Protein AF-A0A923K6M7-F1 (afdb_monomer)

Structure (mmCIF, N/CA/C/O backbone):
data_AF-A0A923K6M7-F1
#
_entry.id   AF-A0A923K6M7-F1
#
loop_
_atom_site.group_PDB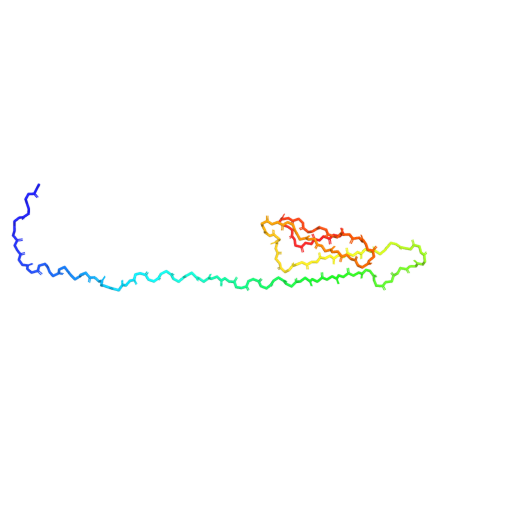
_atom_site.id
_atom_site.type_symbol
_atom_site.label_atom_id
_atom_site.label_alt_id
_atom_site.label_comp_id
_atom_site.label_asym_id
_atom_site.label_entity_id
_atom_site.label_seq_id
_atom_site.pdbx_PDB_ins_code
_atom_site.Cartn_x
_atom_site.Cartn_y
_atom_site.Cartn_z
_atom_site.occupancy
_atom_site.B_iso_or_equiv
_atom_site.auth_seq_id
_atom_site.auth_comp_id
_atom_site.auth_asym_id
_atom_site.auth_atom_id
_atom_site.pdbx_PDB_model_num
ATOM 1 N N . THR A 1 1 ? 31.348 -2.559 -56.572 1.00 44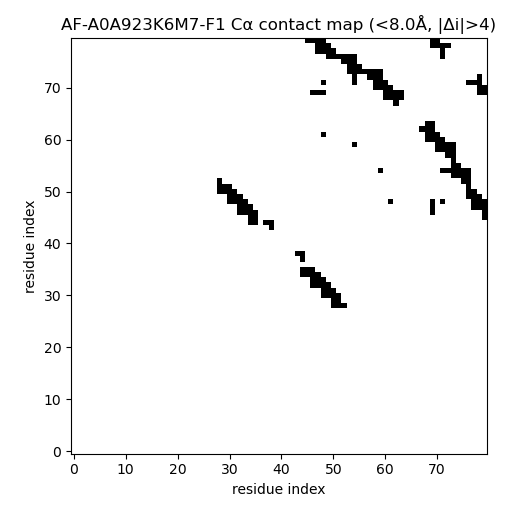.41 1 THR A N 1
ATOM 2 C CA . THR A 1 1 ? 32.768 -2.264 -56.308 1.00 44.41 1 THR A CA 1
ATOM 3 C C . THR A 1 1 ? 33.483 -3.578 -56.072 1.00 44.41 1 THR A C 1
ATOM 5 O O . THR A 1 1 ? 33.308 -4.181 -55.024 1.00 44.41 1 THR A O 1
ATOM 8 N N . ASN A 1 2 ? 34.214 -4.072 -57.077 1.00 52.56 2 ASN A N 1
ATOM 9 C CA . ASN A 1 2 ? 35.198 -5.135 -56.861 1.00 52.56 2 ASN A CA 1
ATOM 10 C C . ASN A 1 2 ? 36.250 -4.607 -55.879 1.00 52.56 2 ASN A C 1
ATOM 12 O O . ASN A 1 2 ? 36.765 -3.511 -56.093 1.00 52.56 2 ASN A O 1
ATOM 16 N N . ALA A 1 3 ? 36.574 -5.378 -54.844 1.00 54.69 3 ALA A N 1
ATOM 17 C CA . ALA A 1 3 ? 37.800 -5.193 -54.082 1.00 54.69 3 ALA A CA 1
ATOM 18 C C . ALA A 1 3 ? 38.781 -6.277 -54.544 1.00 54.69 3 ALA A C 1
ATOM 20 O O . ALA A 1 3 ? 38.518 -7.466 -54.389 1.00 54.69 3 ALA A O 1
ATOM 21 N N . SER A 1 4 ? 39.874 -5.865 -55.180 1.00 71.75 4 SER A N 1
ATOM 22 C CA . SER A 1 4 ? 41.004 -6.727 -55.522 1.00 71.75 4 SER A CA 1
ATOM 23 C C . SER A 1 4 ? 42.237 -6.167 -54.831 1.00 71.75 4 SER A C 1
ATOM 25 O O . SER A 1 4 ? 42.589 -5.016 -55.081 1.00 71.75 4 SER A O 1
ATOM 27 N N . GLY A 1 5 ? 42.912 -6.997 -54.035 1.00 58.28 5 GLY A N 1
ATOM 28 C CA . GLY A 1 5 ? 44.277 -6.755 -53.571 1.00 58.28 5 GLY A CA 1
ATOM 29 C C . GLY A 1 5 ? 44.504 -7.024 -52.083 1.00 58.28 5 GLY A C 1
ATOM 30 O O . GLY A 1 5 ? 43.718 -6.590 -51.253 1.00 58.28 5 GLY A O 1
ATOM 31 N N . GLY A 1 6 ? 45.646 -7.658 -51.791 1.00 64.31 6 GLY A N 1
ATOM 32 C CA . GLY A 1 6 ? 46.463 -7.328 -50.618 1.00 64.31 6 GLY A CA 1
ATOM 33 C C . GLY A 1 6 ? 46.303 -8.188 -49.357 1.00 64.31 6 GLY A C 1
ATOM 34 O O . GLY A 1 6 ? 45.214 -8.352 -48.836 1.00 64.31 6 GLY A O 1
ATOM 35 N N . ASN A 1 7 ? 47.442 -8.702 -48.873 1.00 52.94 7 ASN A N 1
ATOM 36 C CA . ASN A 1 7 ? 47.809 -8.941 -47.466 1.00 52.94 7 ASN A CA 1
ATOM 37 C C . ASN A 1 7 ? 46.723 -9.370 -46.446 1.00 52.94 7 ASN A C 1
ATOM 39 O O . ASN A 1 7 ? 46.084 -8.537 -45.826 1.00 52.94 7 ASN A O 1
ATOM 43 N N . PHE A 1 8 ? 46.688 -10.677 -46.147 1.00 54.44 8 PHE A N 1
ATOM 44 C CA . PHE A 1 8 ? 46.392 -11.283 -44.829 1.00 54.44 8 PHE A CA 1
ATOM 45 C C . PHE A 1 8 ? 45.310 -10.636 -43.950 1.00 54.44 8 PHE A C 1
ATOM 47 O O . PHE A 1 8 ? 45.533 -10.471 -42.749 1.00 54.44 8 PHE A O 1
ATOM 54 N N . GLU A 1 9 ? 44.137 -10.324 -44.495 1.00 65.19 9 GLU A N 1
ATOM 55 C CA . GLU A 1 9 ? 43.012 -9.875 -43.674 1.00 65.19 9 GLU A CA 1
ATOM 56 C C . GLU A 1 9 ? 42.524 -11.046 -42.801 1.00 65.19 9 GLU A C 1
ATOM 58 O O . GLU A 1 9 ? 41.650 -11.836 -43.164 1.00 65.19 9 GLU A O 1
ATOM 63 N N . SER A 1 10 ? 43.184 -11.217 -41.657 1.00 61.41 10 SER A N 1
ATOM 64 C CA . SER A 1 10 ? 42.811 -12.147 -40.606 1.00 61.41 10 SER A CA 1
ATOM 65 C C . SER A 1 10 ? 41.519 -11.630 -39.992 1.00 61.41 10 SER A C 1
ATOM 67 O O . SER A 1 10 ? 41.527 -10.841 -39.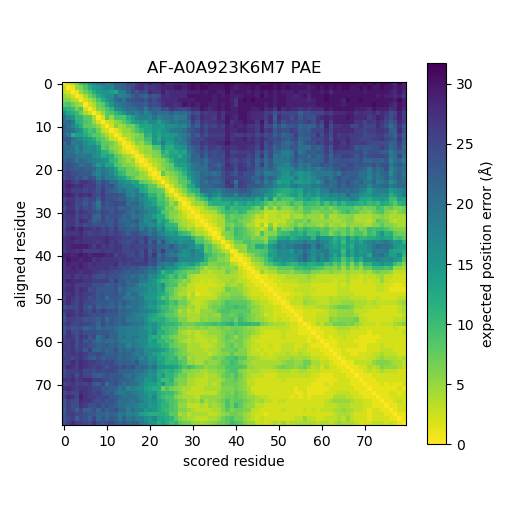047 1.00 61.41 10 SER A O 1
ATOM 69 N N . LEU A 1 11 ? 40.389 -12.049 -40.561 1.00 59.09 11 LEU A N 1
ATOM 70 C CA . LEU A 1 11 ? 39.078 -11.790 -39.990 1.00 59.09 11 LEU A CA 1
ATOM 71 C C . LEU A 1 11 ? 38.901 -12.690 -38.763 1.00 59.09 11 LEU A C 1
ATOM 73 O O . LEU A 1 11 ? 38.308 -13.767 -38.824 1.00 59.09 11 LEU A O 1
ATOM 77 N N . ALA A 1 12 ? 39.469 -12.257 -37.641 1.00 64.25 12 ALA A N 1
ATOM 78 C CA . ALA A 1 12 ? 39.257 -12.885 -36.351 1.00 64.25 12 ALA A CA 1
ATOM 79 C C . ALA A 1 12 ? 37.808 -12.627 -35.915 1.00 64.25 12 ALA A C 1
ATOM 81 O O . ALA A 1 12 ? 37.481 -11.582 -35.354 1.00 64.25 12 ALA A O 1
ATOM 82 N N . ILE A 1 13 ? 36.921 -13.582 -36.195 1.00 63.03 13 ILE A N 1
ATOM 83 C CA . ILE A 1 13 ? 35.571 -13.573 -35.637 1.00 63.03 13 ILE A CA 1
ATOM 84 C C . ILE A 1 13 ? 35.709 -13.910 -34.156 1.00 63.03 13 ILE A C 1
ATOM 86 O O . ILE A 1 13 ? 36.055 -15.032 -33.788 1.00 63.03 13 ILE A O 1
ATOM 90 N N . ASN A 1 14 ? 35.467 -12.919 -33.303 1.00 66.19 14 ASN A N 1
ATOM 91 C CA . ASN A 1 14 ? 35.395 -13.141 -31.872 1.00 66.19 14 ASN A CA 1
ATOM 92 C C . ASN A 1 14 ? 34.207 -14.077 -31.582 1.00 66.19 14 ASN A C 1
ATOM 94 O O . ASN A 1 14 ? 33.052 -13.688 -31.730 1.00 66.19 14 ASN A O 1
ATOM 98 N N . SER A 1 15 ? 34.501 -15.318 -31.196 1.00 64.19 15 SER A N 1
ATOM 99 C CA . SER A 1 15 ? 33.512 -16.350 -30.877 1.00 64.19 15 SER A CA 1
ATOM 100 C C . SER A 1 15 ? 32.974 -16.253 -29.448 1.00 64.19 15 SER A C 1
ATOM 102 O O . SER A 1 15 ? 32.260 -17.156 -29.014 1.00 64.19 15 SER A O 1
ATOM 104 N N . THR A 1 16 ? 33.339 -15.217 -28.685 1.00 70.06 16 THR A N 1
ATOM 105 C CA . THR A 1 16 ? 32.775 -15.007 -27.349 1.00 70.06 16 THR A CA 1
ATOM 106 C C . THR A 1 16 ? 31.331 -14.518 -27.484 1.00 70.06 16 THR A C 1
ATOM 108 O O . THR A 1 16 ? 31.089 -13.474 -28.094 1.00 70.06 16 THR A O 1
ATOM 111 N N . PRO A 1 17 ? 30.342 -15.264 -26.958 1.00 65.19 17 PRO A N 1
ATOM 112 C CA . PRO A 1 17 ? 28.962 -14.807 -26.944 1.00 65.19 17 PRO A CA 1
ATOM 113 C C . PRO A 1 17 ? 28.860 -13.506 -26.148 1.00 65.19 17 PRO A C 1
ATOM 115 O O . PRO A 1 17 ? 29.432 -13.395 -25.063 1.00 65.19 17 PRO A O 1
ATOM 118 N N . ALA A 1 18 ? 28.103 -12.535 -26.656 1.00 65.44 18 ALA A N 1
ATOM 119 C CA . ALA A 1 18 ? 27.718 -11.380 -25.858 1.00 65.44 18 ALA A CA 1
ATOM 120 C C . ALA A 1 18 ? 26.824 -11.869 -24.710 1.00 65.44 18 ALA A C 1
ATOM 122 O O . ALA A 1 18 ? 25.687 -12.287 -24.931 1.00 65.44 18 ALA A O 1
ATOM 123 N N . VAL A 1 19 ? 27.352 -11.867 -23.487 1.00 67.25 19 VAL A N 1
ATOM 124 C CA . VAL A 1 19 ? 26.582 -12.243 -22.303 1.00 67.25 19 VAL A CA 1
ATOM 125 C C . VAL A 1 19 ? 25.820 -11.013 -21.827 1.00 67.25 19 VAL A C 1
ATOM 127 O O . VAL A 1 19 ? 26.389 -10.099 -21.236 1.00 67.25 19 VAL A O 1
ATOM 130 N N . THR A 1 20 ? 24.518 -10.975 -22.089 1.00 62.06 20 THR A N 1
ATOM 131 C CA . THR A 1 20 ? 23.612 -10.021 -21.448 1.00 62.06 20 THR A CA 1
ATOM 132 C C . THR A 1 20 ? 23.164 -10.617 -20.121 1.00 62.06 20 THR A C 1
ATOM 134 O O . THR A 1 20 ? 22.221 -11.407 -20.069 1.00 62.06 20 THR A O 1
ATOM 137 N N . ASN A 1 21 ? 23.861 -10.282 -19.038 1.00 65.75 21 ASN A N 1
ATOM 138 C CA . ASN A 1 21 ? 23.386 -10.603 -17.698 1.00 65.75 21 ASN A CA 1
ATOM 139 C C . ASN A 1 21 ? 22.124 -9.782 -17.414 1.00 65.75 21 ASN A C 1
ATOM 141 O O . ASN A 1 21 ? 22.192 -8.569 -17.239 1.00 65.75 21 ASN A O 1
ATOM 145 N N . VAL A 1 22 ? 20.975 -10.452 -17.364 1.00 66.12 22 VAL A N 1
ATOM 146 C CA . VAL A 1 22 ? 19.746 -9.876 -16.819 1.00 66.12 22 VAL A CA 1
ATOM 147 C C . VAL A 1 22 ? 19.793 -10.100 -15.315 1.00 66.12 22 VAL A C 1
ATOM 149 O O . VAL A 1 22 ? 19.588 -11.212 -14.833 1.00 66.12 22 VAL A O 1
ATOM 152 N N . THR A 1 23 ? 20.150 -9.060 -14.572 1.00 60.88 23 THR A N 1
ATOM 153 C CA . THR A 1 23 ? 20.020 -9.050 -13.117 1.00 60.88 23 THR A CA 1
ATOM 154 C C . THR A 1 23 ? 18.583 -8.690 -12.779 1.00 60.88 23 THR A C 1
ATOM 156 O O . THR A 1 23 ? 18.211 -7.522 -12.866 1.00 60.88 23 THR A O 1
ATOM 159 N N . ASP A 1 24 ? 17.780 -9.689 -12.430 1.00 50.47 24 ASP A N 1
ATOM 160 C CA . ASP A 1 24 ? 16.500 -9.451 -11.771 1.00 50.47 24 ASP A CA 1
ATOM 161 C C . ASP A 1 24 ? 16.782 -9.129 -10.299 1.00 50.47 24 ASP A C 1
ATOM 163 O O . ASP A 1 24 ? 17.456 -9.892 -9.597 1.00 50.47 24 ASP A O 1
ATOM 167 N N . THR A 1 25 ? 16.370 -7.950 -9.848 1.00 62.06 25 THR A N 1
ATOM 168 C CA . THR A 1 25 ? 16.511 -7.553 -8.450 1.00 62.06 25 THR A CA 1
ATOM 169 C C . THR A 1 25 ? 15.379 -8.181 -7.660 1.00 62.06 25 THR A C 1
ATOM 171 O O . THR A 1 25 ? 14.208 -7.948 -7.937 1.00 62.06 25 THR A O 1
ATOM 174 N N . MET A 1 26 ? 15.720 -8.966 -6.641 1.00 61.59 26 MET A N 1
ATOM 175 C CA . MET A 1 26 ? 14.729 -9.474 -5.700 1.00 61.59 26 MET A CA 1
ATOM 176 C C . MET A 1 26 ? 14.214 -8.306 -4.844 1.00 61.59 26 MET A C 1
ATOM 178 O O . MET A 1 26 ? 14.817 -7.961 -3.830 1.00 61.59 26 MET A O 1
ATOM 182 N N . ASP A 1 27 ? 13.121 -7.674 -5.272 1.00 60.81 27 ASP A N 1
ATOM 183 C CA . ASP A 1 27 ? 12.479 -6.581 -4.541 1.00 60.81 27 ASP A CA 1
ATOM 184 C C . ASP A 1 27 ? 11.718 -7.130 -3.329 1.00 60.81 27 ASP A C 1
ATOM 186 O O . ASP A 1 27 ? 10.569 -7.571 -3.405 1.00 60.81 27 ASP A O 1
ATOM 190 N N . THR A 1 28 ? 12.359 -7.110 -2.163 1.00 60.19 28 THR A N 1
ATOM 191 C CA . THR A 1 28 ? 11.688 -7.420 -0.901 1.00 60.19 28 THR A CA 1
ATOM 192 C C . THR A 1 28 ? 10.833 -6.229 -0.473 1.00 60.19 28 THR A C 1
ATOM 194 O O . THR A 1 28 ? 11.333 -5.269 0.114 1.00 60.19 28 THR A O 1
ATOM 197 N N . SER A 1 29 ? 9.531 -6.277 -0.750 1.00 62.31 29 SER A N 1
ATOM 198 C CA . SER A 1 29 ? 8.581 -5.297 -0.215 1.00 62.31 29 SER A CA 1
ATOM 199 C C . SER A 1 29 ? 8.161 -5.685 1.203 1.00 62.31 29 SER A C 1
ATOM 201 O O . SER A 1 29 ? 7.340 -6.577 1.403 1.00 62.31 29 SER A O 1
ATOM 203 N N . THR A 1 30 ? 8.721 -5.011 2.205 1.00 74.25 30 THR A N 1
ATOM 204 C CA . THR A 1 30 ? 8.263 -5.137 3.595 1.00 74.25 30 THR A CA 1
ATOM 205 C C . THR A 1 30 ? 6.996 -4.309 3.786 1.00 74.25 30 THR A C 1
ATOM 207 O O . THR A 1 30 ? 7.001 -3.103 3.530 1.00 74.25 30 THR A O 1
ATOM 210 N N . VAL A 1 31 ? 5.915 -4.947 4.241 1.00 74.19 31 VAL A N 1
ATOM 211 C CA . VAL A 1 31 ? 4.667 -4.270 4.622 1.00 74.19 31 VAL A CA 1
ATOM 212 C C . VAL A 1 31 ? 4.709 -3.981 6.119 1.00 74.19 31 VAL A C 1
ATOM 214 O O . VAL A 1 31 ? 4.883 -4.899 6.918 1.00 74.19 31 VAL A O 1
ATOM 217 N N . ASN A 1 32 ? 4.520 -2.723 6.505 1.00 83.31 32 ASN A N 1
ATOM 218 C CA . ASN A 1 32 ? 4.388 -2.311 7.895 1.00 83.31 32 ASN A CA 1
ATOM 219 C C . ASN A 1 32 ? 2.954 -1.831 8.150 1.00 83.31 32 ASN A C 1
ATOM 221 O O . ASN A 1 32 ? 2.468 -0.931 7.463 1.00 83.31 32 ASN A O 1
ATOM 225 N N . LEU A 1 33 ? 2.278 -2.439 9.126 1.00 84.69 33 LEU A N 1
ATOM 226 C CA . LEU A 1 33 ? 0.919 -2.077 9.527 1.00 84.69 33 LEU A CA 1
ATOM 227 C C . LEU A 1 33 ? 0.960 -1.444 10.914 1.00 84.69 33 LEU A C 1
ATOM 229 O O . LEU A 1 33 ? 1.335 -2.097 11.887 1.00 84.69 33 LEU A O 1
ATOM 233 N N . THR A 1 34 ? 0.557 -0.181 11.006 1.00 81.00 34 THR A N 1
ATOM 234 C CA . THR A 1 34 ? 0.422 0.529 12.279 1.00 81.00 34 THR A CA 1
ATOM 235 C C . THR A 1 34 ? -1.044 0.831 12.561 1.00 81.00 34 THR A C 1
ATOM 237 O O . THR A 1 34 ? -1.849 1.016 11.649 1.00 81.00 34 THR A O 1
ATOM 240 N N . ALA A 1 35 ? -1.398 0.848 13.842 1.00 82.12 35 ALA A N 1
ATOM 241 C CA . ALA A 1 35 ? -2.721 1.225 14.320 1.00 82.12 35 ALA A CA 1
ATOM 242 C C . ALA A 1 35 ? -2.576 2.272 15.424 1.00 82.12 35 ALA A C 1
ATOM 244 O O . ALA A 1 35 ? -1.553 2.314 16.117 1.00 82.12 35 ALA A O 1
ATOM 245 N N . THR A 1 36 ? -3.596 3.107 15.611 1.00 76.81 36 THR A N 1
ATOM 246 C CA . THR A 1 36 ? -3.638 4.015 16.759 1.00 76.81 36 THR A CA 1
ATOM 247 C C . THR A 1 36 ? -3.645 3.208 18.074 1.00 76.81 36 THR A C 1
ATOM 249 O O . THR A 1 36 ? -4.483 2.322 18.243 1.00 76.81 36 THR A O 1
ATOM 252 N N . PRO A 1 37 ? -2.702 3.464 19.006 1.00 68.06 37 PRO A N 1
ATOM 253 C CA . PRO A 1 37 ? -2.387 2.549 20.112 1.00 68.06 37 PRO A CA 1
ATOM 254 C C . PRO A 1 37 ? -3.448 2.490 21.219 1.00 68.06 37 PRO A C 1
ATOM 256 O O . PRO A 1 37 ? -3.516 1.503 21.948 1.00 68.06 37 PRO A O 1
ATOM 259 N N . SER A 1 38 ? -4.276 3.524 21.364 1.00 65.62 38 SER A N 1
ATOM 260 C CA . SER A 1 38 ? -5.435 3.509 22.253 1.00 65.62 38 SER A CA 1
ATOM 261 C C . SER A 1 38 ? -6.474 4.526 21.792 1.00 65.62 38 SER A C 1
ATOM 263 O O . SER A 1 38 ? -6.147 5.606 21.299 1.00 65.62 38 SER A O 1
ATOM 265 N N . VAL A 1 39 ? -7.743 4.166 21.950 1.00 64.19 39 VAL A N 1
ATOM 266 C CA . VAL A 1 39 ? -8.889 5.056 21.757 1.00 64.19 39 VAL A CA 1
ATOM 267 C C . VAL A 1 39 ? -9.744 5.006 23.019 1.00 64.19 39 VAL A C 1
ATOM 269 O O . VAL A 1 39 ? -9.825 3.963 23.667 1.00 64.19 39 VAL A O 1
ATOM 272 N N . ALA A 1 40 ? -10.365 6.126 23.389 1.00 71.75 40 ALA A N 1
ATOM 273 C CA . ALA A 1 40 ? -11.428 6.118 24.394 1.00 71.75 40 ALA A CA 1
ATOM 274 C C . ALA A 1 40 ? -12.615 5.270 23.894 1.00 71.75 40 ALA A C 1
ATOM 276 O O . ALA A 1 40 ? -12.736 5.042 22.687 1.00 71.75 40 ALA A O 1
ATOM 277 N N . GLU A 1 41 ? -13.497 4.814 24.789 1.00 66.19 41 GLU A N 1
ATOM 278 C CA . GLU A 1 41 ? -14.71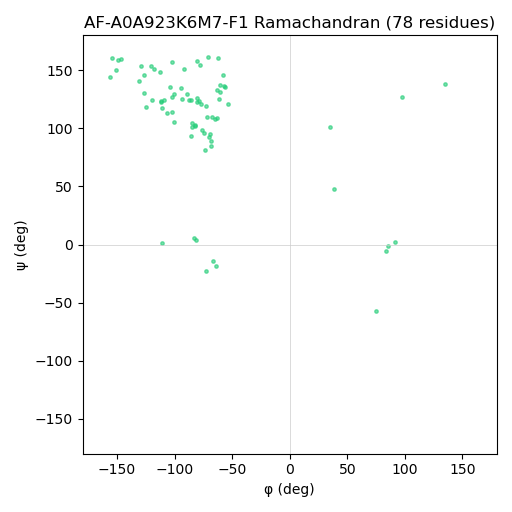7 4.109 24.371 1.00 66.19 41 GLU A CA 1
ATOM 279 C C . GLU A 1 41 ? -15.493 4.960 23.348 1.00 66.19 41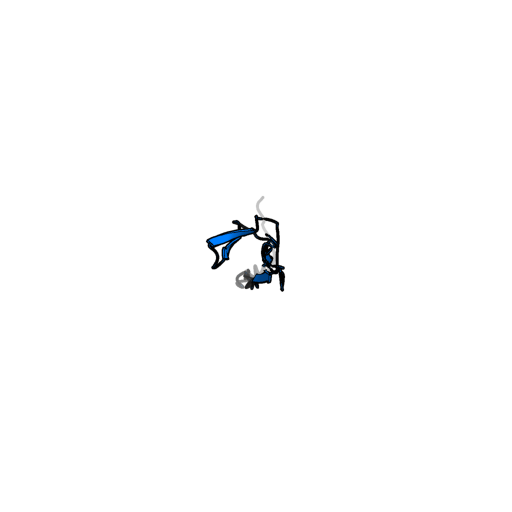 GLU A C 1
ATOM 281 O O . GLU A 1 41 ? -15.835 6.113 23.610 1.00 66.19 41 GLU A O 1
ATOM 286 N N . GLY A 1 42 ? -15.704 4.407 22.148 1.00 66.75 42 GLY A N 1
ATOM 287 C CA . GLY A 1 42 ? -16.331 5.101 21.015 1.00 66.75 42 GLY A CA 1
ATOM 288 C C . GLY A 1 42 ? -15.379 5.830 20.054 1.00 66.75 42 GLY A C 1
ATOM 289 O O . GLY A 1 42 ? -15.847 6.453 19.103 1.00 66.75 42 GLY A O 1
ATOM 290 N N . GLY A 1 43 ? -14.060 5.769 20.253 1.00 72.06 43 GLY A N 1
ATOM 291 C CA . GLY A 1 43 ? -13.094 6.362 19.326 1.00 72.06 43 GLY A CA 1
ATOM 292 C C . GLY A 1 43 ? -12.857 5.526 18.061 1.00 72.06 43 GLY A C 1
ATOM 293 O O . GLY A 1 43 ? -13.038 4.311 18.040 1.00 72.06 43 GLY A O 1
ATOM 294 N N . THR A 1 44 ? -12.442 6.189 16.980 1.00 75.25 44 THR A N 1
ATOM 295 C CA . THR A 1 44 ? -12.119 5.535 15.701 1.00 75.25 44 THR A CA 1
ATOM 296 C C . THR A 1 44 ? -10.669 5.052 15.702 1.00 75.25 44 THR A C 1
ATOM 298 O O . THR A 1 44 ? -9.753 5.846 15.920 1.00 75.25 44 THR A O 1
ATOM 301 N N . ILE A 1 45 ? -10.451 3.760 15.444 1.00 81.69 45 ILE A N 1
ATOM 302 C CA . ILE A 1 45 ? -9.112 3.219 15.179 1.00 81.69 45 ILE A CA 1
ATOM 303 C C . ILE A 1 45 ? -8.760 3.518 13.721 1.00 81.69 45 ILE A C 1
ATOM 305 O O . ILE A 1 45 ? -9.511 3.143 12.821 1.00 81.69 45 ILE A O 1
ATOM 309 N N . VAL A 1 46 ? -7.617 4.162 13.492 1.00 84.94 46 VAL A N 1
ATOM 310 C CA . VAL A 1 46 ? -7.070 4.365 12.145 1.00 84.94 46 VAL A CA 1
ATOM 311 C C . VAL A 1 46 ? -5.942 3.364 11.943 1.00 84.94 46 VAL A C 1
ATOM 313 O O . VAL A 1 46 ? -5.032 3.282 12.771 1.00 84.94 46 VAL A O 1
ATOM 316 N N . TYR A 1 47 ? -6.020 2.603 10.856 1.00 86.81 47 TYR A N 1
ATOM 317 C CA . TYR A 1 47 ? -4.969 1.690 10.429 1.00 86.81 47 TYR A CA 1
ATOM 318 C C . TYR A 1 47 ? -4.231 2.313 9.253 1.00 86.81 47 TYR A C 1
ATOM 320 O O . TYR A 1 47 ? -4.869 2.815 8.339 1.00 86.81 47 TYR A O 1
ATOM 328 N N . THR A 1 48 ? -2.904 2.254 9.257 1.00 89.69 48 THR A N 1
ATOM 329 C CA . THR A 1 48 ? -2.086 2.730 8.140 1.00 89.69 48 THR A CA 1
ATOM 330 C C . THR A 1 48 ? -1.182 1.597 7.685 1.00 89.69 48 THR A C 1
ATOM 332 O O . THR A 1 48 ? -0.345 1.112 8.449 1.00 89.69 48 THR A O 1
ATOM 335 N N . ALA A 1 49 ? -1.338 1.175 6.433 1.00 89.25 49 ALA A N 1
ATOM 336 C CA . ALA A 1 49 ? -0.421 0.242 5.794 1.00 89.25 49 ALA A CA 1
ATOM 337 C C . ALA A 1 49 ? 0.631 1.026 5.006 1.00 89.25 49 ALA A C 1
ATOM 339 O O . ALA A 1 49 ? 0.302 1.964 4.283 1.00 89.25 49 ALA A O 1
ATOM 340 N N . THR A 1 50 ? 1.896 0.634 5.138 1.00 89.12 50 THR A N 1
ATOM 341 C CA . THR A 1 50 ? 3.028 1.219 4.407 1.00 89.12 50 THR A CA 1
ATOM 342 C C . THR A 1 50 ? 3.877 0.129 3.777 1.00 89.12 50 THR A C 1
ATOM 344 O O . THR A 1 50 ? 4.098 -0.916 4.382 1.00 89.12 50 THR A O 1
ATOM 347 N N . VAL A 1 51 ? 4.359 0.379 2.566 1.00 88.50 51 VAL A N 1
ATOM 348 C CA . VAL A 1 51 ? 5.273 -0.495 1.825 1.00 88.50 51 VAL A CA 1
ATOM 349 C C . VAL A 1 51 ? 6.594 0.227 1.564 1.00 88.50 51 VAL A C 1
ATOM 351 O O . VAL A 1 51 ? 6.634 1.453 1.468 1.00 88.50 51 VAL A O 1
ATOM 354 N N . GLY A 1 52 ? 7.692 -0.527 1.466 1.00 84.88 52 GLY A N 1
ATOM 355 C CA . GLY A 1 52 ? 9.044 0.031 1.312 1.00 84.88 52 GLY A CA 1
ATOM 356 C C . GLY A 1 52 ? 9.317 0.772 -0.007 1.00 84.88 52 GLY A C 1
ATOM 357 O O . GLY A 1 52 ? 10.308 1.492 -0.098 1.00 84.88 52 GLY A O 1
ATOM 358 N N . ALA A 1 53 ? 8.451 0.626 -1.012 1.00 84.75 53 ALA A N 1
ATOM 359 C CA . ALA A 1 53 ? 8.557 1.276 -2.316 1.00 84.75 53 ALA A CA 1
ATOM 360 C C . ALA A 1 53 ? 7.159 1.536 -2.909 1.00 84.75 53 ALA A C 1
ATOM 362 O O . ALA A 1 53 ? 6.205 0.869 -2.501 1.00 84.75 53 ALA A O 1
ATOM 363 N N . PRO A 1 54 ? 7.017 2.475 -3.865 1.00 87.81 54 PRO A N 1
ATOM 364 C CA . PRO A 1 54 ? 5.745 2.708 -4.535 1.00 87.81 54 PRO A CA 1
ATOM 365 C C . PRO A 1 54 ? 5.223 1.442 -5.212 1.00 87.81 54 PRO A C 1
ATOM 367 O O . PRO A 1 54 ? 5.966 0.741 -5.897 1.00 87.81 54 PRO A O 1
ATOM 370 N N . VAL A 1 55 ? 3.930 1.174 -5.056 1.00 87.81 55 VAL A N 1
ATOM 371 C CA . VAL A 1 55 ? 3.270 0.021 -5.668 1.00 87.81 55 VAL A CA 1
ATOM 372 C C . VAL A 1 55 ? 3.329 0.129 -7.192 1.00 87.81 55 VAL A C 1
ATOM 374 O O . VAL A 1 55 ? 2.999 1.171 -7.761 1.00 87.81 55 VAL A O 1
ATOM 377 N N . THR A 1 56 ? 3.706 -0.955 -7.867 1.00 88.19 56 THR A N 1
ATOM 378 C CA . THR A 1 56 ? 3.756 -1.045 -9.332 1.00 88.19 56 THR A CA 1
ATOM 379 C C . THR A 1 56 ? 2.835 -2.156 -9.840 1.00 88.19 56 THR A C 1
ATOM 381 O O . THR A 1 56 ? 2.511 -3.101 -9.123 1.00 88.19 56 THR A O 1
ATOM 384 N N . GLY A 1 57 ? 2.359 -2.030 -11.082 1.00 88.56 57 GLY A N 1
ATOM 385 C CA . GLY A 1 57 ? 1.534 -3.042 -11.754 1.00 88.56 57 GLY A CA 1
ATOM 386 C C . GLY A 1 57 ? 0.077 -3.11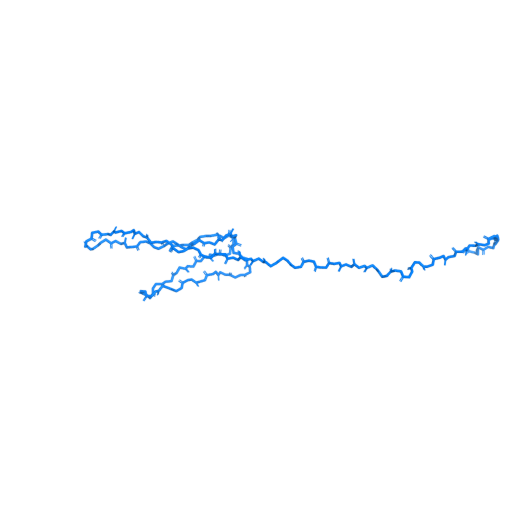4 -11.284 1.00 88.56 57 GLY A C 1
ATOM 387 O O . GLY A 1 57 ? -0.833 -2.973 -12.098 1.00 88.56 57 GLY A O 1
ATOM 388 N N . SER A 1 58 ? -0.182 -3.336 -9.995 1.00 89.81 58 SER A N 1
ATOM 389 C CA . SER A 1 58 ? -1.540 -3.451 -9.439 1.00 89.81 58 SER A CA 1
ATOM 390 C C . SER A 1 58 ? -1.607 -3.008 -7.975 1.00 89.81 58 SER A C 1
ATOM 392 O O . SER A 1 58 ? -0.614 -3.153 -7.270 1.00 89.81 58 SER A O 1
ATOM 394 N N . PRO A 1 59 ? -2.755 -2.480 -7.500 1.00 90.31 59 PRO A N 1
ATOM 395 C CA . PRO A 1 59 ? -2.914 -2.045 -6.113 1.00 90.31 59 PRO A CA 1
ATOM 396 C C . PRO A 1 59 ? -2.656 -3.168 -5.105 1.00 90.31 59 PRO A C 1
ATOM 398 O O . PRO A 1 59 ? -3.036 -4.317 -5.334 1.00 90.31 59 PRO A O 1
ATOM 401 N N . VAL A 1 60 ? -2.088 -2.815 -3.953 1.00 90.00 60 VAL A N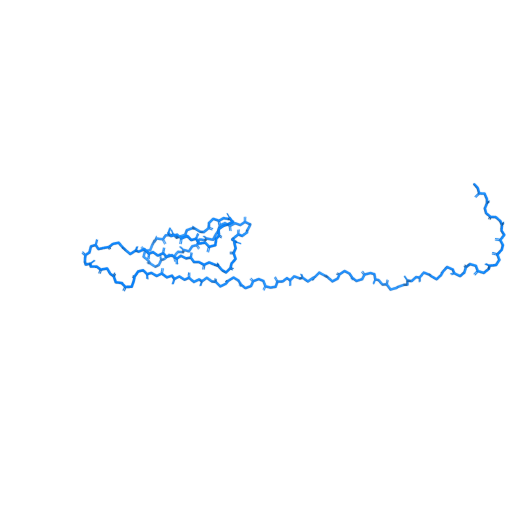 1
ATOM 402 C CA . VAL A 1 60 ? -1.960 -3.734 -2.816 1.00 90.00 60 VAL A CA 1
ATOM 403 C C . VAL A 1 60 ? -3.204 -3.607 -1.944 1.00 90.00 60 VAL A C 1
ATOM 405 O O . VAL A 1 60 ? -3.583 -2.501 -1.559 1.00 90.00 60 VAL A O 1
ATOM 408 N N . ILE A 1 61 ? -3.827 -4.740 -1.615 1.00 91.56 61 ILE A N 1
ATOM 409 C CA . ILE A 1 61 ? -4.993 -4.801 -0.729 1.00 91.56 61 ILE A CA 1
ATOM 410 C C . ILE A 1 61 ? -4.595 -5.495 0.569 1.00 91.56 61 ILE A C 1
ATOM 412 O O . ILE A 1 61 ? -4.151 -6.643 0.561 1.00 91.56 61 ILE A O 1
ATOM 416 N N . VAL A 1 62 ? -4.781 -4.801 1.689 1.00 88.50 62 VAL A N 1
ATOM 417 C CA . VAL A 1 62 ? -4.560 -5.331 3.035 1.00 88.50 62 VAL A CA 1
ATOM 418 C C . VAL A 1 62 ? -5.915 -5.574 3.683 1.00 88.50 62 VAL A C 1
ATOM 420 O O . VAL A 1 62 ? -6.660 -4.633 3.954 1.00 88.50 62 VAL A O 1
ATOM 423 N N . SER A 1 63 ? -6.233 -6.845 3.930 1.00 90.50 63 SER A N 1
ATOM 424 C CA . SER A 1 63 ? -7.430 -7.241 4.673 1.00 90.50 63 SER A CA 1
ATOM 425 C C . SER A 1 63 ? -7.122 -7.258 6.164 1.00 90.50 63 SER A C 1
ATOM 427 O O . SER A 1 63 ? -6.213 -7.957 6.612 1.00 90.50 63 SER A O 1
ATOM 429 N N . LEU A 1 64 ? -7.896 -6.510 6.938 1.00 87.50 64 LEU A N 1
ATOM 430 C CA . LEU A 1 64 ? -7.781 -6.461 8.387 1.00 87.50 64 LEU A CA 1
ATOM 431 C C . LEU A 1 64 ? -8.717 -7.494 9.026 1.00 87.50 64 LEU A C 1
ATOM 433 O O . LEU A 1 64 ? -9.783 -7.808 8.499 1.00 87.50 64 LEU A O 1
ATOM 437 N N . ALA A 1 65 ? -8.344 -8.008 10.200 1.00 83.62 65 ALA A N 1
ATOM 438 C CA . ALA A 1 65 ? -9.141 -9.003 10.926 1.00 83.62 65 ALA A CA 1
ATOM 439 C C . ALA A 1 65 ? -10.517 -8.476 11.385 1.00 83.62 65 ALA A C 1
ATOM 441 O O . ALA A 1 65 ? -11.419 -9.258 11.666 1.00 83.62 65 ALA A O 1
ATOM 442 N N . ASN A 1 66 ? -10.687 -7.152 11.439 1.00 83.19 66 ASN A N 1
ATOM 443 C CA . ASN A 1 66 ? -11.962 -6.491 11.725 1.00 83.19 66 ASN A CA 1
ATOM 444 C C . ASN A 1 66 ? -12.887 -6.388 10.492 1.00 83.19 66 ASN A C 1
ATOM 446 O O . ASN A 1 66 ? -13.941 -5.766 10.584 1.00 83.19 66 ASN A O 1
ATOM 450 N N . GLY A 1 67 ? -12.497 -6.964 9.348 1.00 85.44 67 GLY A N 1
ATOM 451 C CA . GLY A 1 67 ? -13.272 -6.957 8.106 1.00 85.44 67 GLY A CA 1
ATOM 452 C C . GLY A 1 67 ? -13.081 -5.716 7.230 1.00 85.44 67 GLY A C 1
ATOM 453 O O . GLY A 1 67 ? -13.659 -5.656 6.149 1.00 85.44 67 GLY A O 1
ATOM 454 N N . GLN A 1 68 ? -12.271 -4.744 7.658 1.00 89.25 68 GLN A N 1
ATOM 455 C CA . GLN A 1 68 ? -11.936 -3.565 6.858 1.00 89.25 68 GLN A CA 1
ATOM 456 C C . GLN A 1 68 ? -10.830 -3.881 5.839 1.00 89.25 68 GLN A C 1
ATOM 458 O O . GLN A 1 68 ? -10.024 -4.797 6.022 1.00 89.25 68 GLN A O 1
ATOM 463 N N . THR A 1 69 ? -10.750 -3.069 4.787 1.00 91.88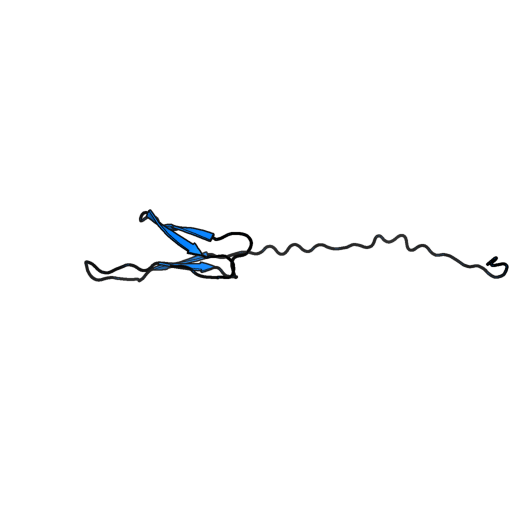 69 THR A N 1
ATOM 464 C CA . THR A 1 69 ? -9.724 -3.180 3.741 1.00 91.88 69 THR A CA 1
ATOM 465 C C . THR A 1 69 ? -8.995 -1.865 3.545 1.00 91.88 69 THR A C 1
ATOM 467 O O . THR A 1 69 ? -9.633 -0.840 3.321 1.00 91.88 69 THR A O 1
ATOM 470 N N . ILE A 1 70 ? -7.664 -1.926 3.542 1.00 91.38 70 ILE A N 1
ATOM 471 C CA . ILE A 1 70 ? -6.794 -0.820 3.139 1.00 91.38 70 ILE A CA 1
ATOM 472 C C . ILE A 1 70 ? -6.321 -1.085 1.715 1.00 91.38 70 ILE A C 1
ATOM 474 O O . ILE A 1 70 ? -5.807 -2.165 1.421 1.00 91.38 70 ILE A O 1
ATOM 478 N N . THR A 1 71 ? -6.468 -0.098 0.835 1.00 93.69 71 THR A N 1
ATOM 479 C CA . THR A 1 71 ? -5.938 -0.164 -0.532 1.00 93.69 71 THR A CA 1
ATOM 480 C C . THR A 1 71 ? -4.771 0.801 -0.673 1.00 93.69 71 THR A C 1
ATOM 482 O O . THR A 1 71 ? -4.927 1.995 -0.432 1.00 93.69 71 THR A O 1
ATOM 485 N N . ILE A 1 72 ? -3.616 0.293 -1.099 1.00 93.44 72 ILE A N 1
ATOM 486 C CA . ILE A 1 72 ? -2.465 1.100 -1.507 1.00 93.44 72 ILE A CA 1
ATOM 487 C C . ILE A 1 72 ? -2.467 1.140 -3.041 1.00 93.44 72 ILE A C 1
ATOM 489 O O . ILE A 1 72 ? -2.166 0.123 -3.678 1.00 93.44 72 ILE A O 1
ATOM 493 N N . PRO A 1 73 ? -2.863 2.265 -3.661 1.00 92.56 73 PRO A N 1
ATOM 494 C CA . PRO A 1 73 ? -2.935 2.360 -5.110 1.00 92.56 73 PRO A CA 1
ATOM 495 C C . PRO A 1 73 ? -1.543 2.384 -5.748 1.00 92.56 73 PRO A C 1
ATOM 497 O O . PRO A 1 73 ? -0.539 2.701 -5.111 1.00 92.56 73 PRO A O 1
ATOM 500 N N . VAL A 1 74 ? -1.503 2.076 -7.044 1.00 92.00 74 VAL A N 1
ATOM 501 C CA . VAL A 1 74 ? -0.277 2.143 -7.849 1.00 92.00 74 VAL A CA 1
ATOM 502 C C . VAL A 1 74 ? 0.326 3.550 -7.767 1.00 92.00 74 VAL A C 1
ATOM 504 O O . VAL A 1 74 ? -0.385 4.550 -7.866 1.00 92.00 74 VAL A O 1
ATOM 507 N N . GLY A 1 75 ? 1.641 3.620 -7.575 1.00 90.12 75 GLY A N 1
ATOM 508 C CA . GLY A 1 75 ? 2.392 4.859 -7.395 1.00 90.12 75 GLY A CA 1
ATOM 509 C C . GLY A 1 75 ? 2.390 5.405 -5.965 1.00 90.12 75 GLY A C 1
ATOM 510 O O . GLY A 1 75 ? 3.112 6.362 -5.701 1.00 90.12 75 GLY A O 1
ATOM 511 N N . GLN A 1 76 ? 1.631 4.807 -5.041 1.00 91.56 76 GLN A N 1
ATOM 512 C CA . GLN A 1 76 ? 1.686 5.133 -3.616 1.00 91.56 76 GLN A CA 1
ATOM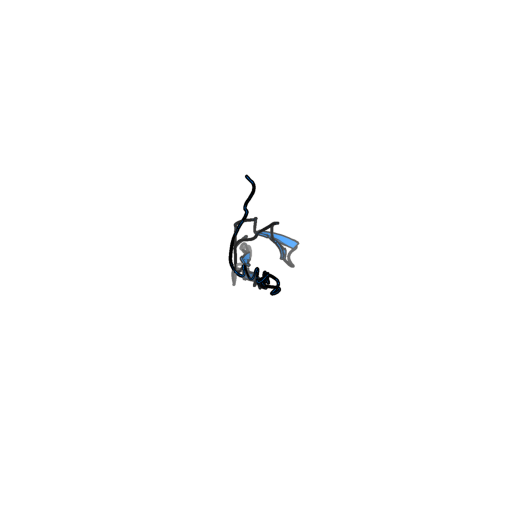 513 C C . GLN A 1 76 ? 2.473 4.090 -2.835 1.00 91.56 76 GLN A C 1
ATOM 515 O O . GLN A 1 76 ? 2.580 2.935 -3.243 1.00 91.56 76 GLN A O 1
ATOM 520 N N . SER A 1 77 ? 2.974 4.505 -1.675 1.00 91.56 77 SER A N 1
ATOM 521 C CA . SER A 1 77 ? 3.618 3.613 -0.708 1.00 91.56 77 SER A CA 1
ATOM 522 C C . SER A 1 77 ? 2.798 3.437 0.572 1.00 91.56 77 SER A C 1
ATOM 524 O O . SER A 1 77 ? 3.250 2.759 1.491 1.00 91.56 77 SER A O 1
ATOM 526 N N . SER A 1 78 ? 1.616 4.056 0.673 1.00 89.94 78 SER A N 1
ATOM 527 C CA . SER A 1 78 ? 0.760 3.973 1.858 1.00 89.94 78 SER A CA 1
ATOM 528 C C . SER A 1 78 ? -0.737 4.017 1.546 1.00 89.94 78 SER A C 1
ATOM 530 O O . SER A 1 78 ? -1.158 4.487 0.489 1.00 89.94 78 SER A O 1
ATOM 532 N N . GLY A 1 79 ? -1.537 3.524 2.493 1.00 89.62 79 GLY A N 1
ATOM 533 C CA . GLY A 1 79 ? -2.999 3.590 2.489 1.00 89.62 79 GLY A CA 1
ATOM 534 C C . GLY A 1 79 ? -3.559 3.533 3.914 1.00 89.62 79 GLY A C 1
ATOM 535 O O . GLY A 1 79 ? -2.860 3.083 4.828 1.00 89.62 79 GLY A O 1
ATOM 536 N N . THR A 1 80 ? -4.805 3.980 4.088 1.00 89.50 80 THR A N 1
ATOM 537 C CA . THR A 1 80 ? -5.547 3.992 5.366 1.00 89.50 80 THR A CA 1
ATOM 538 C C . THR A 1 80 ? -6.960 3.460 5.215 1.00 89.50 80 THR A C 1
ATOM 540 O O . THR A 1 80 ? -7.539 3.745 4.142 1.00 89.50 80 THR A O 1
#

Sequence (80 aa):
TNASGGNFESLAINSTPAVTNVTDTMDTSTVNLTATPSVAEGGTIVYTATVGAPVTGSPVIVSLANGQTITIPVGQSSGT

pLDDT: mean 76.03, std 13.36, range [44.41, 93.69]

Solvent-accessible surface area (backbone atoms only — not comparable to full-atom values): 5458 Å² total; per-residue (Å²): 133,88,87,83,82,80,80,85,81,75,80,76,74,79,82,72,76,87,79,79,82,80,82,79,76,86,79,80,72,54,75,47,79,48,62,62,92,76,65,63,96,91,52,83,80,54,51,38,42,35,41,76,54,58,32,64,100,53,62,47,75,47,78,44,96,88,76,49,72,30,58,22,47,60,72,31,38,50,27,94

Foldseek 3Di:
DDDDDDDDPPPPDPPDDDDDDDDDDPDDWDKDKDWDPDDDVPDDIDIKIFIPAFDPDAWDWDQDPVRDIWIRGGRGGMTD

Organism: NCBI:txid485888

Radius of gyration: 29.05 Å; Cα contacts (8 Å, |Δi|>4): 94; chains: 1; bounding box: 64×23×81 Å

InterPro domains:
  IPR046779 LapA adhesin domain [PF20579] (27-80)

Mean predicted aligned error: 14.03 Å

Secondary structure (DSSP, 8-state):
------S-----------------------EEEEE-S---TTPPPPEEEEESS---SS-EEEE-TTS-EEEE-TT-SEE-